Protein AF-A0A074W2V4-F1 (afdb_monomer)

Organism: Aureobasidium melanogenum (strain CBS 110374) (NCBI:txid1043003)

Nearest PDB structures (foldseek):
  7rro-assembly1_B6  TM=2.479E-01  e=8.932E+00  Bos taurus

Foldseek 3Di:
DDDDDDDDDDDDDPPPPPPPPVFPDADDPVLPVLVLLVVLLVVLVVVVVVDPDPDDDDDDPPPVDPQDQDPESVPRDSDDNDRHDPVSSVVHVVRSVVSVVVSVVSLVSGPPSVDDPVVVVVVVVVVVVVVVVVVVVVVVVVVVVVVVVVVVD

Secondary structure (DSSP, 8-state):
-----------PPP--------PPPPPPGGGS--HHHHHHHHHHHHHHHT-------S-------------SGGGS-TT--PPPPHHHHHHHHHHHHHHHHHHHHHHHTSTTTTS-HHHHHHHHHHHHHHHHHHHHHHHHHHHHHHHHHHH--

Solvent-accessible surface area (backbone atoms only — not comparable to full-atom values): 9941 Å² total; per-residue (Å²): 141,82,85,86,81,78,85,82,79,79,77,74,78,79,80,74,76,74,80,79,68,79,72,75,80,78,78,63,74,72,57,71,66,50,60,68,49,50,49,50,51,47,70,45,41,55,70,55,70,75,57,84,73,83,85,75,86,87,90,76,79,89,73,85,64,84,82,70,82,62,88,43,38,84,70,59,67,85,82,63,93,64,75,67,54,72,68,45,48,54,50,30,48,51,46,46,51,51,46,52,52,49,38,51,52,56,54,71,68,42,81,74,70,87,60,55,70,68,61,51,52,54,49,50,52,53,51,51,54,50,52,51,53,52,50,53,52,51,51,51,54,53,52,53,56,52,52,56,54,66,75,73,111

pLDDT: mean 71.88, std 19.12, range [35.09, 97.69]

Mean predicted aligned error: 16.95 Å

Structure (mmCIF, N/CA/C/O backbone):
data_AF-A0A074W2V4-F1
#
_entry.id   AF-A0A074W2V4-F1
#
loop_
_atom_site.group_PDB
_atom_site.id
_atom_site.type_symbol
_atom_site.label_atom_id
_atom_site.label_alt_id
_atom_site.label_comp_id
_atom_site.label_asym_id
_atom_site.label_entity_id
_atom_site.label_seq_id
_atom_site.pdbx_PDB_ins_code
_atom_site.Cartn_x
_atom_site.Cartn_y
_atom_site.Cartn_z
_atom_site.occupancy
_atom_site.B_iso_or_equiv
_atom_site.auth_seq_id
_atom_site.auth_comp_id
_atom_site.auth_asym_id
_atom_site.auth_atom_id
_atom_site.pdbx_PDB_model_num
ATOM 1 N N . MET A 1 1 ? -32.837 29.199 60.713 1.00 45.53 1 MET A N 1
ATOM 2 C CA . MET A 1 1 ? -31.551 28.728 60.156 1.00 45.53 1 MET A CA 1
ATOM 3 C C . MET A 1 1 ? -31.745 27.297 59.682 1.00 45.53 1 MET A C 1
ATOM 5 O O . MET A 1 1 ? -31.905 26.420 60.517 1.00 45.53 1 MET A O 1
ATOM 9 N N . SER A 1 2 ? -31.840 27.057 58.376 1.00 39.94 2 SER A N 1
ATOM 10 C CA . SER A 1 2 ? -31.773 25.704 57.805 1.00 39.94 2 SER A CA 1
ATOM 11 C C . SER A 1 2 ? -31.296 25.805 56.364 1.00 39.94 2 SER A C 1
ATOM 13 O O . SER A 1 2 ? -31.845 26.560 55.566 1.00 39.94 2 SER A O 1
ATOM 15 N N . SER A 1 3 ? -30.186 25.128 56.117 1.00 40.72 3 SER A N 1
ATOM 16 C CA . SER A 1 3 ? -29.305 25.241 54.964 1.00 40.72 3 SER A CA 1
ATOM 17 C C . SER A 1 3 ? -29.880 24.482 53.770 1.00 40.72 3 SER A C 1
ATOM 19 O O . SER A 1 3 ? -30.223 23.311 53.896 1.00 40.72 3 SER A O 1
ATOM 21 N N . ASN A 1 4 ? -29.947 25.132 52.610 1.00 35.09 4 ASN A N 1
ATOM 22 C CA . ASN A 1 4 ? -30.238 24.477 51.339 1.00 35.09 4 ASN A CA 1
ATOM 23 C C . ASN A 1 4 ? -28.930 23.873 50.798 1.00 35.09 4 ASN A C 1
ATOM 25 O O . ASN A 1 4 ? -28.004 24.620 50.481 1.00 35.09 4 ASN A O 1
ATOM 29 N N . ALA A 1 5 ? -28.826 22.544 50.746 1.00 40.56 5 ALA A N 1
ATOM 30 C CA . ALA A 1 5 ? -27.694 21.850 50.141 1.00 40.56 5 ALA A CA 1
ATOM 31 C C . ALA A 1 5 ? -28.029 21.524 48.678 1.00 40.56 5 ALA A C 1
ATOM 33 O O . ALA A 1 5 ? -28.826 20.640 48.380 1.00 40.56 5 ALA A O 1
ATOM 34 N N . THR A 1 6 ? -27.426 22.281 47.768 1.00 37.56 6 THR A N 1
ATOM 35 C CA . THR A 1 6 ? -27.408 22.046 46.320 1.00 37.56 6 THR A CA 1
ATOM 36 C C . THR A 1 6 ? -26.801 20.674 45.987 1.00 37.56 6 THR A C 1
ATOM 38 O O . THR A 1 6 ? -25.727 20.370 46.509 1.00 37.56 6 THR A O 1
ATOM 41 N N . PRO A 1 7 ? -27.399 19.867 45.089 1.00 45.56 7 PRO A N 1
ATOM 42 C CA . PRO A 1 7 ? -26.741 18.682 44.552 1.00 45.56 7 PRO A CA 1
ATOM 43 C C . PRO A 1 7 ? -25.605 19.097 43.607 1.00 45.56 7 PRO A C 1
ATOM 45 O O . PRO A 1 7 ? -25.799 19.856 42.657 1.00 45.56 7 PRO A O 1
ATOM 48 N N . THR A 1 8 ? -24.399 18.607 43.878 1.00 35.66 8 THR A N 1
ATOM 49 C CA . THR A 1 8 ? -23.229 18.738 43.010 1.00 35.66 8 THR A CA 1
ATOM 50 C C . THR A 1 8 ? -23.401 17.854 41.776 1.00 35.66 8 THR A C 1
ATOM 52 O O . THR A 1 8 ? -23.181 16.646 41.812 1.00 35.66 8 THR A O 1
ATOM 55 N N . THR A 1 9 ? -23.779 18.466 40.655 1.00 41.19 9 THR A N 1
ATOM 56 C CA . THR A 1 9 ? -23.679 17.866 39.322 1.00 41.19 9 THR A CA 1
ATOM 57 C C . THR A 1 9 ? -22.205 17.602 39.016 1.00 41.19 9 THR A C 1
ATOM 59 O O . THR A 1 9 ? -21.436 18.534 38.783 1.00 41.19 9 THR A O 1
ATOM 62 N N . THR A 1 10 ? -21.789 16.334 39.052 1.00 41.00 10 THR A N 1
ATOM 63 C CA . THR A 1 10 ? -20.451 15.931 38.611 1.00 41.00 10 THR A CA 1
ATOM 64 C C . THR A 1 10 ? -20.418 15.980 37.083 1.00 41.00 10 THR A C 1
ATOM 66 O O . THR A 1 10 ? -21.043 15.182 36.385 1.00 41.00 10 THR A O 1
ATOM 69 N N . THR A 1 11 ? -19.772 17.009 36.547 1.00 40.78 11 THR A N 1
ATOM 70 C CA . THR A 1 11 ? -19.538 17.167 35.113 1.00 40.78 11 THR A CA 1
ATOM 71 C C . THR A 1 11 ? -18.602 16.053 34.654 1.00 40.78 11 THR A C 1
ATOM 73 O O . THR A 1 11 ? -17.430 16.027 35.028 1.00 40.78 11 THR A O 1
ATOM 76 N N . ALA A 1 12 ? -19.123 15.118 33.855 1.00 43.38 12 ALA A N 1
ATOM 77 C CA . ALA A 1 12 ? -18.311 14.129 33.159 1.00 43.38 12 ALA A CA 1
ATOM 78 C C . ALA A 1 12 ? -17.237 14.844 32.311 1.00 43.38 12 ALA A C 1
ATOM 80 O O . ALA A 1 12 ? -17.552 15.849 31.664 1.00 43.38 12 ALA A O 1
ATOM 81 N N . PRO A 1 13 ? -15.979 14.364 32.290 1.00 54.91 13 PRO A N 1
ATOM 82 C CA . PRO A 1 13 ? -14.978 14.907 31.384 1.00 54.91 13 PRO A CA 1
ATOM 83 C C . PRO A 1 13 ? -15.468 14.731 29.938 1.00 54.91 13 PRO A C 1
ATOM 85 O O . PRO A 1 13 ? -16.065 13.694 29.625 1.00 54.91 13 PRO A O 1
ATOM 88 N N . PRO A 1 14 ? -15.247 15.715 29.048 1.00 45.94 14 PRO A N 1
ATOM 89 C CA . PRO A 1 14 ? -15.631 15.581 27.653 1.00 45.94 14 PRO A CA 1
ATOM 90 C C . PRO A 1 14 ? -14.943 14.34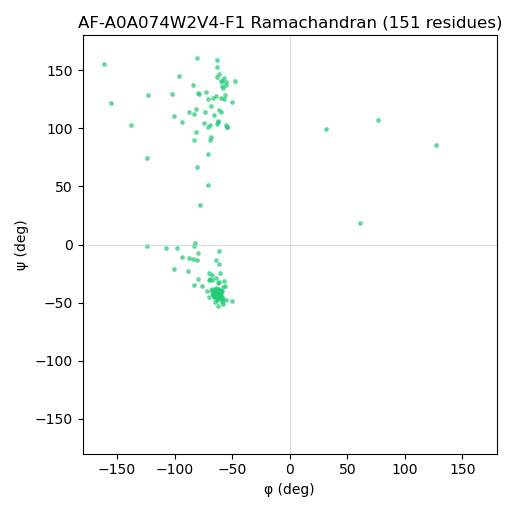5 27.074 1.00 45.94 14 PRO A C 1
ATOM 92 O O . PRO A 1 14 ? -13.722 14.197 27.163 1.00 45.94 14 PRO A O 1
ATOM 95 N N . LEU A 1 15 ? -15.746 13.444 26.506 1.00 42.66 15 LEU A N 1
ATOM 96 C CA . LEU A 1 15 ? -15.281 12.365 25.647 1.00 42.66 15 LEU A CA 1
ATOM 97 C C . LEU A 1 15 ? -14.458 13.019 24.541 1.00 42.66 15 LEU A C 1
ATOM 99 O O . LEU A 1 15 ? -15.017 13.625 23.631 1.00 42.66 15 LEU A O 1
ATOM 103 N N . ASN A 1 16 ? -13.134 12.959 24.660 1.00 42.00 16 ASN A N 1
ATOM 104 C CA . ASN A 1 16 ? -12.255 13.380 23.587 1.00 42.00 16 ASN A CA 1
ATOM 105 C C . ASN A 1 16 ? -12.604 12.478 22.395 1.00 42.00 16 ASN A C 1
ATOM 107 O O . ASN A 1 16 ? -12.435 11.260 22.526 1.00 42.00 16 ASN A O 1
ATOM 111 N N . PRO A 1 17 ? -13.155 13.006 21.287 1.00 44.91 17 PRO A N 1
ATOM 112 C CA . PRO A 1 17 ? -13.428 12.177 20.132 1.00 44.91 17 PRO A CA 1
ATOM 113 C C . PRO A 1 17 ? -12.077 11.637 19.677 1.00 44.91 17 PRO A C 1
ATOM 115 O O . PRO A 1 17 ? -11.181 12.402 19.320 1.00 44.91 17 PRO A O 1
ATOM 118 N N . THR A 1 18 ? -11.898 10.318 19.743 1.00 53.81 18 THR A N 1
ATOM 119 C CA . THR A 1 18 ? -10.848 9.663 18.973 1.00 53.81 18 THR A CA 1
ATOM 120 C C . THR A 1 18 ? -11.004 10.170 17.543 1.00 53.81 18 THR A C 1
ATOM 122 O O . THR A 1 18 ? -12.107 10.064 16.993 1.00 53.81 18 THR A O 1
ATOM 125 N N . PRO A 1 19 ? -9.975 10.787 16.938 1.00 46.00 19 PRO A N 1
ATOM 126 C CA . PRO A 1 19 ? -10.072 11.165 15.546 1.00 46.00 19 PRO A CA 1
ATOM 127 C C . PRO A 1 19 ? -10.230 9.858 14.775 1.00 46.00 19 PRO A C 1
ATOM 129 O O . PRO A 1 19 ? -9.288 9.090 14.624 1.00 46.00 19 PRO A O 1
ATOM 132 N N . THR A 1 20 ? -11.453 9.573 14.331 1.00 51.03 20 THR A N 1
ATOM 133 C CA . THR A 1 20 ? -11.692 8.588 13.283 1.00 51.03 20 THR A CA 1
ATOM 134 C C . THR A 1 20 ? -11.170 9.249 12.018 1.00 51.03 20 THR A C 1
ATOM 136 O O . THR A 1 20 ? -11.917 9.862 11.259 1.00 51.03 20 THR A O 1
ATOM 139 N N . THR A 1 21 ? -9.850 9.255 11.847 1.00 55.38 21 THR A N 1
ATOM 140 C CA . THR A 1 21 ? -9.236 9.565 10.567 1.00 55.38 21 THR A CA 1
ATOM 141 C C . THR A 1 21 ? -9.716 8.472 9.629 1.00 55.38 21 THR A C 1
ATOM 143 O O . THR A 1 21 ? -9.324 7.317 9.758 1.00 55.38 21 THR A O 1
ATOM 146 N N . ALA A 1 22 ? -10.649 8.810 8.738 1.00 61.19 22 ALA A N 1
ATOM 147 C CA . ALA A 1 22 ? -11.037 7.940 7.640 1.00 61.19 22 ALA A CA 1
ATOM 148 C C . ALA A 1 22 ? -9.754 7.585 6.882 1.00 61.19 22 ALA A C 1
ATOM 150 O O . ALA A 1 22 ? -9.183 8.426 6.186 1.00 61.19 22 ALA A O 1
ATOM 151 N N . GLN A 1 23 ? -9.235 6.384 7.132 1.00 62.56 23 GLN A N 1
ATOM 152 C CA . GLN A 1 23 ? -7.951 5.963 6.605 1.00 62.56 23 GLN A CA 1
ATOM 153 C C . GLN A 1 23 ? -8.088 5.928 5.078 1.00 62.56 23 GLN A C 1
ATOM 155 O O . GLN A 1 23 ? -9.071 5.363 4.580 1.00 62.56 23 GLN A O 1
ATOM 160 N N . PRO A 1 24 ? -7.191 6.595 4.328 1.00 69.12 24 PRO A N 1
ATOM 161 C CA . PRO A 1 24 ? -7.298 6.635 2.879 1.00 69.12 24 PRO A CA 1
ATOM 162 C C . PRO A 1 24 ? -7.350 5.199 2.340 1.00 69.12 24 PRO A C 1
ATOM 164 O O . PRO A 1 24 ? -6.656 4.325 2.870 1.00 69.12 24 PRO A O 1
ATOM 167 N N . PRO A 1 25 ? -8.197 4.928 1.332 1.00 79.19 25 PRO A N 1
ATOM 168 C CA . PRO A 1 25 ? -8.357 3.581 0.812 1.00 79.19 25 PRO A CA 1
ATOM 169 C C . PRO A 1 25 ? -7.013 3.058 0.311 1.00 79.19 25 PRO A C 1
ATOM 171 O O . PRO A 1 25 ? -6.264 3.773 -0.358 1.00 79.19 25 PRO A O 1
ATOM 174 N N . LEU A 1 26 ? -6.723 1.799 0.638 1.00 81.69 26 LEU A N 1
ATOM 175 C CA . LEU A 1 26 ? -5.501 1.141 0.199 1.00 81.69 26 LEU A CA 1
ATOM 176 C C . LEU A 1 26 ? -5.425 1.127 -1.337 1.00 81.69 26 LEU A C 1
ATOM 178 O O . LEU A 1 26 ? -6.444 0.899 -2.003 1.00 81.69 26 LEU A O 1
ATOM 182 N N . PRO A 1 27 ? -4.233 1.337 -1.918 1.00 84.94 27 PRO A N 1
ATOM 183 C CA . PRO A 1 27 ? -4.057 1.220 -3.355 1.00 84.94 27 PRO A CA 1
ATOM 184 C C . PRO A 1 27 ? -4.364 -0.213 -3.834 1.00 84.94 27 PRO A C 1
ATOM 186 O O . PRO A 1 27 ? -4.076 -1.181 -3.125 1.00 84.94 27 PRO A O 1
ATOM 189 N N . PRO A 1 28 ? -4.916 -0.391 -5.050 1.00 87.19 28 PRO A N 1
ATOM 190 C CA . PRO A 1 28 ? -5.156 -1.715 -5.622 1.00 87.19 28 PRO A CA 1
ATOM 191 C C . PRO A 1 28 ? -3.870 -2.552 -5.722 1.00 87.19 28 PRO A C 1
ATOM 193 O O . PRO A 1 28 ? -2.828 -2.032 -6.111 1.00 87.19 28 PRO A O 1
ATOM 196 N N . ALA A 1 29 ? -3.946 -3.868 -5.487 1.00 84.19 29 ALA A N 1
ATOM 197 C CA . ALA A 1 29 ? -2.771 -4.757 -5.510 1.00 84.19 29 ALA A CA 1
ATOM 198 C C . ALA A 1 29 ? -1.982 -4.705 -6.838 1.00 84.19 29 ALA A C 1
ATOM 200 O O . ALA A 1 29 ? -0.753 -4.720 -6.850 1.00 84.19 29 ALA A O 1
ATOM 201 N N . GLN A 1 30 ? -2.688 -4.540 -7.961 1.00 84.25 30 GLN A N 1
ATOM 202 C CA . GLN A 1 30 ? -2.106 -4.385 -9.301 1.00 84.25 30 GLN A CA 1
ATOM 203 C C . GLN A 1 30 ? -1.197 -3.152 -9.466 1.00 84.25 30 GLN A C 1
ATOM 205 O O . GLN A 1 30 ? -0.434 -3.078 -10.432 1.00 84.25 30 GLN A O 1
ATOM 210 N N . THR A 1 31 ? -1.263 -2.169 -8.561 1.00 82.81 31 THR A N 1
ATOM 211 C CA . THR A 1 31 ? -0.353 -1.013 -8.557 1.00 82.81 31 THR A CA 1
ATOM 212 C C . THR A 1 31 ? 1.099 -1.458 -8.364 1.00 82.81 31 THR A C 1
ATOM 214 O O . THR A 1 31 ? 1.997 -0.877 -8.973 1.00 82.81 31 THR A O 1
ATOM 217 N N . PHE A 1 32 ? 1.319 -2.537 -7.608 1.00 82.25 32 PHE A N 1
ATOM 218 C CA . PHE A 1 32 ? 2.645 -3.069 -7.281 1.00 82.25 32 PHE A CA 1
ATOM 219 C C . PHE A 1 32 ? 3.081 -4.238 -8.178 1.00 82.25 32 PHE A C 1
ATOM 221 O O . PHE A 1 32 ? 4.219 -4.694 -8.082 1.00 82.25 32 PHE A O 1
ATOM 228 N N . ASP A 1 33 ? 2.221 -4.685 -9.098 1.00 87.31 33 ASP A N 1
ATOM 229 C CA . ASP A 1 33 ? 2.516 -5.766 -10.045 1.00 87.31 33 ASP A CA 1
ATOM 230 C C . ASP A 1 33 ? 3.352 -5.264 -11.241 1.00 87.31 33 ASP A C 1
ATOM 232 O O . ASP A 1 33 ? 2.892 -5.113 -12.376 1.00 87.31 33 ASP A O 1
ATOM 236 N N . ILE A 1 34 ? 4.592 -4.875 -10.939 1.00 87.56 34 ILE A N 1
ATOM 237 C CA . ILE A 1 34 ? 5.547 -4.240 -11.864 1.00 87.56 34 ILE A CA 1
ATOM 238 C C . ILE A 1 34 ? 6.569 -5.265 -12.378 1.00 87.56 34 ILE A C 1
ATOM 240 O O . ILE A 1 34 ? 7.172 -5.074 -13.434 1.00 87.56 34 ILE A O 1
ATOM 244 N N . LEU A 1 35 ? 6.754 -6.372 -11.654 1.00 87.75 35 LEU A N 1
ATOM 245 C CA . LEU A 1 35 ? 7.783 -7.368 -11.948 1.00 87.75 35 LEU A CA 1
ATOM 246 C C . LEU A 1 35 ? 7.556 -8.102 -13.279 1.00 87.75 35 LEU A C 1
ATOM 248 O O . LEU A 1 35 ? 8.517 -8.178 -14.047 1.00 87.75 35 LEU A O 1
ATOM 252 N N . PRO A 1 36 ? 6.341 -8.576 -13.628 1.00 87.50 36 PRO A N 1
ATOM 253 C CA . PRO A 1 36 ? 6.124 -9.236 -14.915 1.00 87.50 36 PRO A CA 1
ATOM 254 C C . PRO A 1 36 ? 6.470 -8.361 -16.138 1.00 87.50 36 PRO A C 1
ATOM 256 O O . PRO A 1 36 ? 7.231 -8.826 -16.992 1.00 87.50 36 PRO A O 1
ATOM 259 N N . PRO A 1 37 ? 6.006 -7.094 -16.249 1.00 83.75 37 PRO A N 1
ATOM 260 C CA . PRO A 1 37 ? 6.363 -6.250 -17.390 1.00 83.75 37 PRO A CA 1
ATOM 261 C C . PRO A 1 37 ? 7.836 -5.813 -17.385 1.00 83.75 37 PRO A C 1
ATOM 263 O O . PRO A 1 37 ? 8.417 -5.656 -18.457 1.00 83.75 37 PRO A O 1
ATOM 266 N N . LEU A 1 38 ? 8.462 -5.648 -16.211 1.00 86.94 38 LEU A N 1
ATOM 267 C CA . LEU A 1 38 ? 9.902 -5.389 -16.102 1.00 86.94 38 LEU A CA 1
ATOM 268 C C . LEU A 1 38 ? 10.696 -6.576 -16.664 1.00 86.94 38 LEU A C 1
ATOM 270 O O . LEU A 1 38 ? 11.536 -6.406 -17.546 1.00 86.94 38 LEU A O 1
ATOM 274 N N . HIS A 1 39 ? 10.400 -7.782 -16.183 1.00 86.06 39 HIS A N 1
ATOM 275 C CA . HIS A 1 39 ? 11.069 -9.003 -16.611 1.00 86.06 39 HIS A CA 1
ATOM 276 C C . HIS A 1 39 ? 10.918 -9.213 -18.121 1.00 86.06 39 HIS A C 1
ATOM 278 O O . HIS A 1 39 ? 11.912 -9.400 -18.815 1.00 86.06 39 HIS A O 1
ATOM 284 N N . ALA A 1 40 ? 9.700 -9.068 -18.654 1.00 83.69 40 ALA A N 1
ATOM 285 C CA . ALA A 1 40 ? 9.445 -9.170 -20.090 1.00 83.69 40 ALA A CA 1
ATOM 286 C C . ALA A 1 40 ? 10.264 -8.163 -20.921 1.00 83.69 40 ALA A C 1
ATOM 288 O O . ALA A 1 40 ? 10.708 -8.489 -22.024 1.00 83.69 40 ALA A O 1
ATOM 289 N N . LEU A 1 41 ? 10.475 -6.948 -20.403 1.00 83.19 41 LEU A N 1
ATOM 290 C CA . LEU A 1 41 ? 11.303 -5.937 -21.056 1.00 83.19 41 LEU A CA 1
ATOM 291 C C . LEU A 1 41 ? 12.794 -6.315 -21.019 1.00 83.19 41 LEU A C 1
ATOM 293 O O . LEU A 1 41 ? 13.464 -6.228 -22.047 1.00 83.19 41 LEU A O 1
ATOM 297 N N . LEU A 1 42 ? 13.306 -6.772 -19.870 1.00 83.81 42 LEU A N 1
ATOM 298 C CA . LEU A 1 42 ? 14.711 -7.168 -19.712 1.00 83.81 42 LEU A CA 1
ATOM 299 C C . LEU A 1 42 ? 15.072 -8.410 -20.528 1.00 83.81 42 LEU A C 1
ATOM 301 O O . LEU A 1 42 ? 16.095 -8.400 -21.209 1.00 83.81 42 LEU A O 1
ATOM 305 N N . SER A 1 43 ? 14.223 -9.443 -20.533 1.00 82.06 43 SER A N 1
ATOM 306 C CA . SER A 1 43 ? 14.470 -10.676 -21.296 1.00 82.06 43 SER A CA 1
ATOM 307 C C . SER A 1 43 ? 14.597 -10.431 -22.803 1.00 82.06 43 SER A C 1
ATOM 309 O O . SER A 1 43 ? 15.232 -11.210 -23.505 1.00 82.06 43 SER A O 1
ATOM 311 N N . ARG A 1 44 ? 14.007 -9.348 -23.323 1.00 76.56 44 ARG A N 1
ATOM 312 C CA . ARG A 1 44 ? 14.136 -8.944 -24.733 1.00 76.56 44 ARG A CA 1
ATOM 313 C C . ARG A 1 44 ? 15.340 -8.048 -24.998 1.00 76.56 44 ARG A C 1
ATOM 315 O O . ARG A 1 44 ? 15.793 -7.978 -26.138 1.00 76.56 44 ARG A O 1
ATOM 322 N N . LEU A 1 45 ? 15.837 -7.367 -23.968 1.00 73.81 45 LEU A N 1
ATOM 323 C CA . LEU A 1 45 ? 17.000 -6.495 -24.056 1.00 73.81 45 LEU A CA 1
ATOM 324 C C . LEU A 1 45 ? 18.312 -7.287 -23.940 1.00 73.81 45 LEU A C 1
ATOM 326 O O . LEU A 1 45 ? 19.263 -6.959 -24.645 1.00 73.81 45 LEU A O 1
ATOM 330 N N . GLU A 1 46 ? 18.361 -8.351 -23.132 1.00 68.62 46 GLU A N 1
ATOM 331 C CA . GLU A 1 46 ? 19.554 -9.208 -22.991 1.00 68.62 46 GLU A CA 1
ATOM 332 C C . GLU A 1 46 ? 20.150 -9.685 -24.333 1.00 68.62 46 GLU A C 1
ATOM 334 O O . GLU A 1 46 ? 21.348 -9.485 -24.547 1.00 68.62 46 GLU A O 1
ATOM 339 N N . PRO A 1 47 ? 19.361 -10.217 -25.291 1.00 65.44 47 PRO A N 1
ATOM 340 C CA . PRO A 1 47 ? 19.884 -10.624 -26.596 1.00 65.44 47 PRO A CA 1
ATOM 341 C C . PRO A 1 47 ? 20.468 -9.458 -27.403 1.00 65.44 47 PRO A C 1
ATOM 343 O O . PRO A 1 47 ? 21.421 -9.644 -28.153 1.00 65.44 47 PRO A O 1
ATOM 346 N N . SER A 1 48 ? 19.906 -8.252 -27.254 1.00 58.69 48 SER A N 1
ATOM 347 C CA . SER A 1 48 ? 20.366 -7.050 -27.963 1.00 58.69 48 SER A CA 1
ATOM 348 C C . SER A 1 48 ? 21.609 -6.414 -27.337 1.00 58.69 48 SER A C 1
ATOM 350 O O . SER A 1 48 ? 22.425 -5.850 -28.059 1.00 58.69 48 SER A O 1
ATOM 352 N N . LEU A 1 49 ? 21.798 -6.537 -26.017 1.00 61.12 49 LEU A N 1
ATOM 353 C CA . LEU A 1 49 ? 23.003 -6.050 -25.338 1.00 61.12 49 LEU A CA 1
ATOM 354 C C . LEU A 1 49 ? 24.240 -6.880 -25.702 1.00 61.12 49 LEU A C 1
ATOM 356 O O . LEU A 1 49 ? 25.348 -6.350 -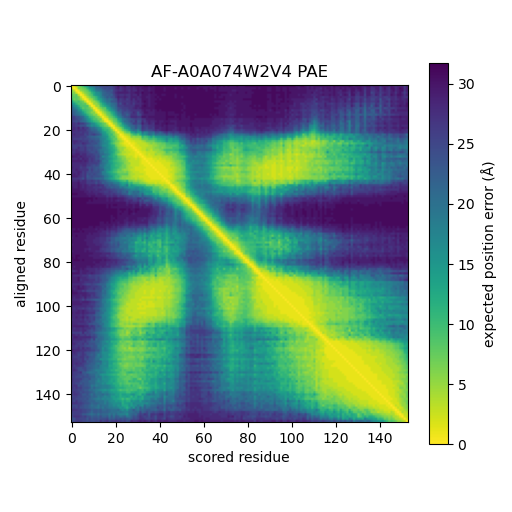25.718 1.00 61.12 49 LEU A O 1
ATOM 360 N N . ASN A 1 50 ? 24.048 -8.165 -26.007 1.00 56.16 50 ASN A N 1
ATOM 361 C CA . ASN A 1 50 ? 25.135 -9.086 -26.330 1.00 56.16 50 ASN A CA 1
ATOM 362 C C . ASN A 1 50 ? 25.598 -9.008 -27.801 1.00 56.16 50 ASN A C 1
ATOM 364 O O . ASN A 1 50 ? 26.536 -9.703 -28.186 1.00 56.16 50 ASN A O 1
ATOM 368 N N . VAL A 1 51 ? 24.965 -8.161 -28.623 1.00 53.75 51 VAL 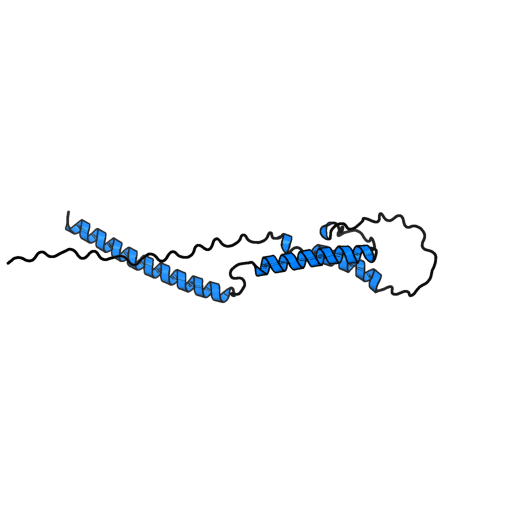A N 1
ATOM 369 C CA . VAL A 1 51 ? 25.318 -7.923 -30.031 1.00 53.75 51 VAL A CA 1
ATOM 370 C C . VAL A 1 51 ? 25.571 -6.428 -30.237 1.00 53.75 51 VAL A C 1
ATOM 372 O O . VAL A 1 51 ? 24.770 -5.705 -30.822 1.00 53.75 51 VAL A O 1
ATOM 375 N N . TYR A 1 52 ? 26.715 -5.939 -29.757 1.00 45.91 52 TYR A N 1
ATOM 376 C CA . TYR A 1 52 ? 27.284 -4.694 -30.272 1.00 45.91 52 TYR A CA 1
ATOM 377 C C . TYR A 1 52 ? 28.072 -5.024 -31.545 1.00 45.91 52 TYR A C 1
ATOM 379 O O . TYR A 1 52 ? 29.255 -5.353 -31.488 1.00 45.91 52 TYR A O 1
ATOM 387 N N . THR A 1 53 ? 27.418 -4.976 -32.704 1.00 47.38 53 THR A N 1
ATOM 388 C CA . THR A 1 53 ? 28.116 -4.919 -33.996 1.00 47.38 53 THR A CA 1
ATOM 389 C C . THR A 1 53 ? 28.098 -3.469 -34.472 1.00 47.38 53 THR A C 1
ATOM 391 O O . THR A 1 53 ? 27.015 -2.965 -34.786 1.00 47.38 53 THR A O 1
ATOM 394 N N . PRO A 1 54 ? 29.243 -2.765 -34.507 1.00 44.94 54 PRO A N 1
ATOM 395 C CA . PRO A 1 54 ? 29.298 -1.464 -35.146 1.00 44.94 54 PRO A CA 1
ATOM 396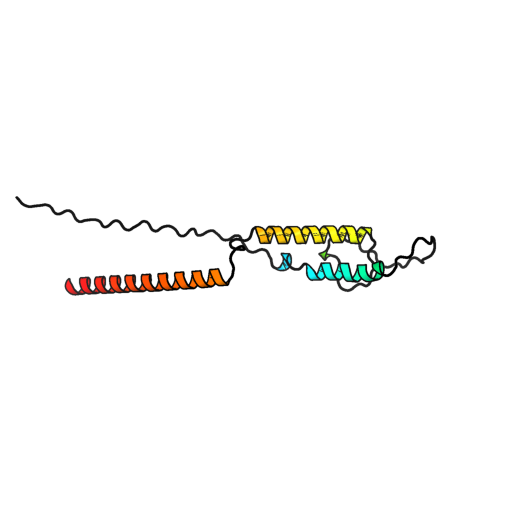 C C . PRO A 1 54 ? 29.070 -1.667 -36.646 1.00 44.94 54 PRO A C 1
ATOM 398 O O . PRO A 1 54 ? 29.724 -2.501 -37.262 1.00 44.94 54 PRO A O 1
ATOM 401 N N . ASP A 1 55 ? 28.095 -0.932 -37.173 1.00 52.44 55 ASP A N 1
ATOM 402 C CA . ASP A 1 55 ? 27.905 -0.568 -38.577 1.00 52.44 55 ASP A CA 1
ATOM 403 C C . ASP A 1 55 ? 28.403 -1.582 -39.627 1.00 52.44 55 ASP A C 1
ATOM 405 O O . ASP A 1 55 ? 29.572 -1.627 -40.010 1.00 52.44 55 ASP A O 1
ATOM 409 N N . THR A 1 56 ? 27.485 -2.377 -40.169 1.00 39.03 56 THR A N 1
ATOM 410 C CA . THR A 1 56 ? 27.637 -2.870 -41.538 1.00 39.03 56 THR A CA 1
ATOM 411 C C . THR A 1 56 ? 26.280 -2.781 -42.207 1.00 39.03 56 THR A C 1
ATOM 413 O O . THR A 1 56 ? 25.363 -3.557 -41.943 1.00 39.03 56 THR A O 1
ATOM 416 N N . SER A 1 57 ? 26.152 -1.760 -43.047 1.00 53.44 57 SER A N 1
ATOM 417 C CA . SER A 1 57 ? 25.062 -1.612 -43.997 1.00 53.44 57 SER A CA 1
ATOM 418 C C . SER A 1 57 ? 24.812 -2.909 -44.777 1.00 53.44 57 SER A C 1
ATOM 420 O O . SER A 1 57 ? 25.746 -3.555 -45.243 1.00 53.44 57 SER A O 1
ATOM 422 N N . ALA A 1 58 ? 23.525 -3.181 -44.998 1.00 49.59 58 ALA A N 1
ATOM 423 C CA . ALA A 1 58 ? 22.957 -4.110 -45.972 1.00 49.59 58 ALA A CA 1
ATOM 424 C C . ALA A 1 58 ? 23.014 -5.622 -45.661 1.00 49.59 58 ALA A C 1
ATOM 426 O O . ALA A 1 58 ? 24.015 -6.296 -45.872 1.00 49.59 58 ALA A O 1
ATOM 427 N N . ALA A 1 59 ? 21.820 -6.131 -45.323 1.00 44.31 59 ALA A N 1
ATOM 428 C CA . ALA A 1 59 ? 21.195 -7.378 -45.792 1.00 44.31 59 ALA A CA 1
ATOM 429 C C . ALA A 1 59 ? 20.742 -8.311 -44.657 1.00 44.31 59 ALA A C 1
ATOM 431 O O . ALA A 1 59 ? 21.412 -9.274 -44.301 1.00 44.31 59 ALA A O 1
ATOM 432 N N . ILE A 1 60 ? 19.528 -8.070 -44.158 1.00 46.16 60 ILE A N 1
ATOM 433 C CA . ILE A 1 60 ? 18.703 -9.105 -43.526 1.00 46.16 60 ILE A CA 1
ATOM 434 C C . ILE A 1 60 ? 17.384 -9.121 -44.321 1.00 46.16 60 ILE A C 1
ATOM 436 O O . ILE A 1 60 ? 16.831 -8.044 -44.562 1.00 46.16 60 ILE A O 1
ATOM 440 N N . PRO A 1 61 ? 16.902 -10.281 -44.814 1.00 44.91 61 PRO A N 1
ATOM 441 C CA . PRO A 1 61 ? 15.646 -10.356 -45.564 1.00 44.91 61 PRO A CA 1
ATOM 442 C C . PRO A 1 61 ? 14.467 -9.941 -44.666 1.00 44.91 61 PRO A C 1
ATOM 444 O O . PRO A 1 61 ? 14.597 -10.003 -43.441 1.00 44.91 61 PRO A O 1
ATOM 447 N N . PRO A 1 62 ? 13.315 -9.527 -45.230 1.00 42.88 62 PRO A N 1
ATOM 448 C CA . PRO A 1 62 ? 12.180 -9.072 -44.439 1.00 42.88 62 PRO A CA 1
ATOM 449 C C . PRO A 1 62 ? 11.599 -10.260 -43.670 1.00 42.88 62 PRO A C 1
ATOM 451 O O . PRO A 1 62 ? 10.764 -11.009 -44.175 1.00 42.88 62 PRO A O 1
ATOM 454 N N . ASN A 1 63 ? 12.059 -10.457 -42.436 1.00 43.38 63 ASN A N 1
ATOM 455 C CA . ASN A 1 63 ? 11.369 -11.312 -41.496 1.00 43.38 63 ASN A CA 1
ATOM 456 C C . ASN A 1 63 ? 10.071 -10.589 -41.140 1.00 43.38 63 ASN A C 1
ATOM 458 O O . ASN A 1 63 ? 10.077 -9.613 -40.394 1.00 43.38 63 ASN A O 1
ATOM 462 N N . ASN A 1 64 ? 8.968 -11.044 -41.727 1.00 42.75 64 ASN A N 1
ATOM 463 C CA . ASN A 1 64 ? 7.610 -10.568 -41.492 1.00 42.75 64 ASN A CA 1
ATOM 464 C C . ASN A 1 64 ? 7.121 -11.007 -40.093 1.00 42.75 64 ASN A C 1
ATOM 466 O O . ASN A 1 64 ? 6.067 -11.631 -39.953 1.00 42.75 64 ASN A O 1
ATOM 470 N N . ALA A 1 65 ? 7.915 -10.733 -39.055 1.00 51.47 65 ALA A N 1
ATOM 471 C CA . ALA A 1 65 ? 7.488 -10.851 -37.674 1.00 51.47 65 ALA A CA 1
ATOM 472 C C . ALA A 1 65 ? 6.525 -9.686 -37.391 1.00 51.47 65 ALA A C 1
ATOM 474 O O . ALA A 1 65 ? 6.831 -8.545 -37.743 1.00 51.47 65 ALA A O 1
ATOM 475 N N . PRO A 1 66 ? 5.345 -9.933 -36.805 1.00 46.09 66 PRO A N 1
ATOM 476 C CA . PRO A 1 66 ? 4.322 -8.908 -36.640 1.00 46.09 66 PRO A CA 1
ATOM 477 C C . PRO A 1 66 ? 4.771 -7.864 -35.614 1.00 46.09 66 PRO A C 1
ATOM 479 O O . PRO A 1 66 ? 4.518 -8.030 -34.428 1.00 46.09 66 PRO A O 1
ATOM 482 N N . HIS A 1 67 ? 5.458 -6.799 -36.035 1.00 53.12 67 HIS A N 1
ATOM 483 C CA . HIS A 1 67 ? 5.846 -5.683 -35.170 1.00 53.12 67 HIS A CA 1
ATOM 484 C C . HIS A 1 67 ? 4.598 -5.110 -34.485 1.00 53.12 67 HIS A C 1
ATOM 486 O O . HIS A 1 67 ? 3.792 -4.420 -35.106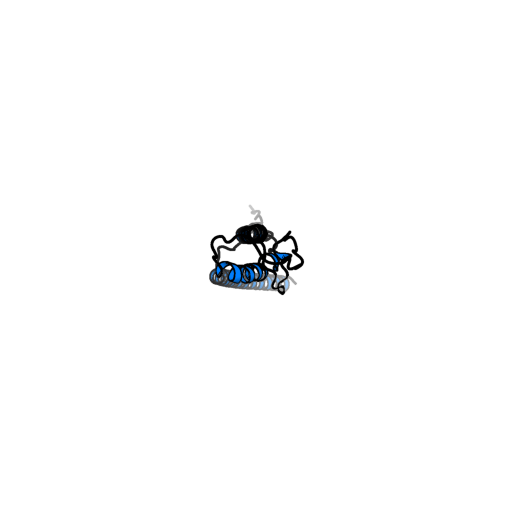 1.00 53.12 67 HIS A O 1
ATOM 492 N N . THR A 1 68 ? 4.398 -5.442 -33.211 1.00 56.28 68 THR A N 1
ATOM 493 C CA . THR A 1 68 ? 3.293 -4.906 -32.420 1.00 56.28 68 THR A CA 1
ATOM 494 C C . THR A 1 68 ? 3.751 -3.594 -31.793 1.00 56.28 68 THR A C 1
ATOM 496 O O . THR A 1 68 ? 4.638 -3.641 -30.935 1.00 56.28 68 THR A O 1
ATOM 499 N N . PRO A 1 69 ? 3.176 -2.440 -32.172 1.00 57.00 69 PRO A N 1
ATOM 500 C CA . PRO A 1 69 ? 3.502 -1.178 -31.527 1.00 57.00 69 PRO A CA 1
ATOM 501 C C . PRO A 1 69 ? 3.176 -1.266 -30.033 1.00 57.00 69 PRO A C 1
ATOM 503 O O . PRO A 1 69 ? 2.061 -1.620 -29.640 1.00 57.00 69 PRO A O 1
ATOM 506 N N . VAL A 1 70 ? 4.157 -0.953 -29.188 1.00 60.84 70 VAL A N 1
ATOM 507 C CA . VAL A 1 70 ? 3.981 -0.956 -27.732 1.00 60.84 70 VAL A CA 1
ATOM 508 C C . VAL A 1 70 ? 3.312 0.342 -27.292 1.00 60.84 70 VAL A C 1
ATOM 510 O O . VAL A 1 70 ? 3.940 1.377 -27.099 1.00 60.84 70 VAL A O 1
ATOM 513 N N . THR A 1 71 ? 1.994 0.297 -27.122 1.00 60.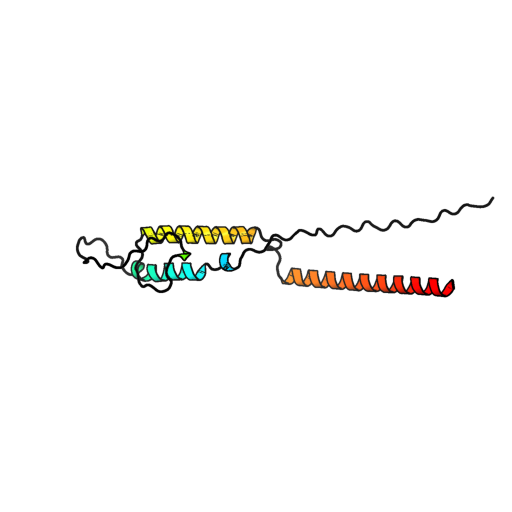84 71 THR A N 1
ATOM 514 C CA . THR A 1 71 ? 1.209 1.438 -26.622 1.00 60.84 71 THR A CA 1
ATOM 515 C C . THR A 1 71 ? 1.135 1.486 -25.093 1.00 60.84 71 THR A C 1
ATOM 517 O O . THR A 1 71 ? 0.705 2.490 -24.531 1.00 60.84 71 THR A O 1
ATOM 520 N N . SER A 1 72 ? 1.557 0.421 -24.398 1.00 62.03 72 SER A N 1
A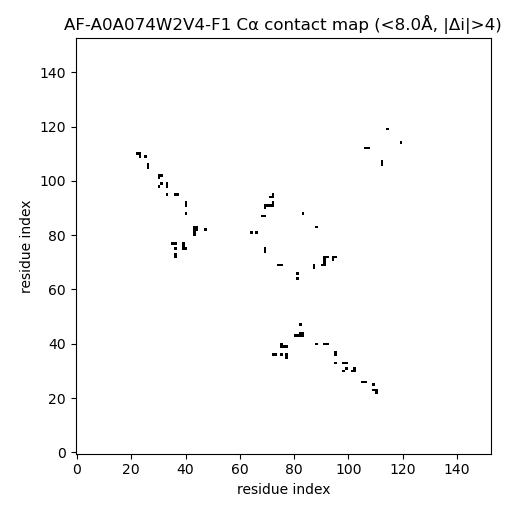TOM 521 C CA . SER A 1 72 ? 1.632 0.362 -22.932 1.00 62.03 72 SER A CA 1
ATOM 522 C C . SER A 1 72 ? 2.554 -0.763 -22.438 1.00 62.03 72 SER A C 1
ATOM 524 O O . SER A 1 72 ? 2.733 -1.773 -23.116 1.00 62.03 72 SER A O 1
ATOM 526 N N . ALA A 1 73 ? 3.104 -0.625 -21.223 1.00 60.03 73 ALA A N 1
ATOM 527 C CA . ALA A 1 73 ? 3.978 -1.640 -20.616 1.00 60.03 73 ALA A CA 1
ATOM 528 C C . ALA A 1 73 ? 3.267 -2.984 -20.334 1.00 60.03 73 ALA A C 1
ATOM 530 O O . ALA A 1 73 ? 3.904 -4.031 -20.369 1.00 60.03 73 ALA A O 1
ATOM 531 N N . SER A 1 74 ? 1.949 -2.972 -20.089 1.00 61.31 74 SER A N 1
ATOM 532 C CA . SER A 1 74 ? 1.142 -4.194 -19.903 1.00 61.31 74 SER A CA 1
ATOM 533 C C . SER A 1 74 ? 0.744 -4.872 -21.217 1.00 61.31 74 SER A C 1
ATOM 535 O O . SER A 1 74 ? 0.312 -6.018 -21.186 1.00 61.31 74 SER A O 1
ATOM 537 N N . ALA A 1 75 ? 0.898 -4.200 -22.363 1.00 60.31 75 ALA A N 1
ATOM 538 C CA . ALA A 1 75 ? 0.647 -4.794 -23.676 1.00 60.31 75 ALA A CA 1
ATOM 539 C C . ALA A 1 75 ? 1.839 -5.613 -24.198 1.00 60.31 75 ALA A C 1
ATOM 541 O O . ALA A 1 75 ? 1.766 -6.139 -25.306 1.00 60.31 75 ALA A O 1
ATOM 542 N N . LEU A 1 76 ? 2.935 -5.734 -23.435 1.00 63.09 76 LEU A N 1
ATOM 543 C CA . LEU A 1 76 ? 4.046 -6.608 -23.807 1.00 63.09 76 LEU A CA 1
ATOM 544 C C . LEU A 1 76 ? 3.635 -8.076 -23.586 1.00 63.09 76 LEU A C 1
ATOM 546 O O . LEU A 1 76 ? 3.455 -8.487 -22.439 1.00 63.09 76 LEU A O 1
ATOM 550 N N . PRO A 1 77 ? 3.521 -8.902 -24.646 1.00 56.25 77 PRO A N 1
ATOM 551 C CA . PRO A 1 77 ? 3.179 -10.308 -24.477 1.00 56.25 77 PRO A CA 1
ATOM 552 C C . PRO A 1 77 ? 4.332 -11.045 -23.791 1.00 56.25 77 PRO A C 1
ATOM 554 O O . PRO A 1 77 ? 5.425 -11.137 -24.339 1.00 56.25 77 PRO A O 1
ATOM 557 N N . SER A 1 78 ? 4.089 -11.623 -22.616 1.00 55.88 78 SER A N 1
ATOM 558 C CA . SER A 1 78 ? 5.113 -12.313 -21.809 1.00 55.88 78 SER A CA 1
ATOM 559 C C . SER A 1 78 ? 5.765 -13.539 -22.485 1.00 55.88 78 SER A C 1
ATOM 561 O O . SER A 1 78 ? 6.680 -14.120 -21.913 1.00 55.88 78 SER A O 1
ATOM 563 N N . SER A 1 79 ? 5.304 -13.954 -23.672 1.00 53.62 79 SER A N 1
ATOM 564 C CA . SER A 1 79 ? 5.636 -15.247 -24.293 1.00 53.62 79 SER A CA 1
ATOM 565 C C . SER A 1 79 ? 6.239 -15.170 -25.707 1.00 53.62 79 SER A C 1
ATOM 567 O O . SER A 1 79 ? 6.525 -16.217 -26.283 1.00 53.62 79 SER A O 1
ATOM 569 N N . ALA A 1 80 ? 6.418 -13.987 -26.307 1.00 54.44 80 ALA A N 1
ATOM 570 C CA . ALA A 1 80 ? 6.904 -13.890 -27.692 1.00 54.44 80 ALA A CA 1
ATOM 571 C C . ALA A 1 80 ? 8.400 -13.510 -27.765 1.00 54.44 80 ALA A C 1
ATOM 573 O O . ALA A 1 80 ? 8.774 -12.484 -27.184 1.00 54.44 80 ALA A O 1
ATOM 574 N N . PRO A 1 81 ? 9.237 -14.245 -28.532 1.00 54.59 81 PRO A N 1
ATOM 575 C CA . PRO A 1 81 ? 10.649 -13.930 -28.777 1.00 54.59 81 PRO A CA 1
ATOM 576 C C . PRO A 1 81 ? 10.820 -12.807 -29.818 1.00 54.59 81 PRO A C 1
ATOM 578 O O . PRO A 1 81 ? 11.749 -12.821 -30.622 1.00 54.59 81 PRO A O 1
ATOM 581 N N . GLN A 1 82 ? 9.903 -11.840 -29.857 1.00 60.94 82 GLN A N 1
ATOM 582 C CA . GLN A 1 82 ? 10.042 -10.697 -30.749 1.00 60.94 82 GLN A CA 1
ATOM 583 C C . GLN A 1 82 ? 10.969 -9.666 -30.123 1.00 60.94 82 GLN A C 1
ATOM 585 O O . GLN A 1 82 ? 10.665 -9.095 -29.072 1.00 60.94 82 GLN A O 1
ATOM 590 N N . GLN A 1 83 ? 12.101 -9.433 -30.790 1.00 62.47 83 GLN A N 1
ATOM 591 C CA . GLN A 1 83 ? 12.954 -8.287 -30.510 1.00 62.47 83 GLN A CA 1
ATOM 592 C C . GLN A 1 83 ? 12.127 -7.007 -30.640 1.00 62.47 83 GLN A C 1
ATOM 594 O O . GLN A 1 83 ? 11.425 -6.800 -31.631 1.00 62.47 83 GLN A O 1
ATOM 599 N N . LEU A 1 84 ? 12.198 -6.170 -29.610 1.00 64.69 84 LEU A N 1
ATOM 600 C CA . LEU A 1 84 ? 11.651 -4.822 -29.646 1.00 64.69 84 LEU A CA 1
ATOM 601 C C . LEU A 1 84 ? 12.686 -3.900 -30.289 1.00 64.69 84 LEU A C 1
ATOM 603 O O . LEU A 1 84 ? 13.871 -3.987 -29.963 1.00 64.69 84 LEU A O 1
ATOM 607 N N . ASP A 1 85 ? 12.233 -3.006 -31.167 1.00 69.56 85 ASP A N 1
ATOM 608 C CA . ASP A 1 85 ? 13.079 -1.921 -31.658 1.00 69.56 85 ASP A CA 1
ATOM 609 C C . ASP A 1 85 ? 13.469 -0.987 -30.495 1.00 69.56 85 ASP A C 1
ATOM 611 O O . ASP A 1 85 ? 12.749 -0.848 -29.501 1.00 69.56 85 ASP A O 1
ATOM 615 N N . TYR A 1 86 ? 14.618 -0.319 -30.597 1.00 70.38 86 TYR A N 1
ATOM 616 C CA . TYR A 1 86 ? 15.141 0.570 -29.558 1.00 70.38 86 TYR A CA 1
ATOM 617 C C . TYR A 1 86 ? 14.164 1.705 -29.197 1.00 70.38 86 TYR A C 1
ATOM 619 O O . TYR A 1 86 ? 14.110 2.167 -28.056 1.00 70.38 86 TYR A O 1
ATOM 627 N N . LYS A 1 87 ? 13.360 2.170 -30.158 1.00 75.44 87 LYS A N 1
ATOM 628 C CA . LYS A 1 87 ? 12.348 3.207 -29.910 1.00 75.44 87 LYS A CA 1
ATOM 629 C C . LYS A 1 87 ? 11.176 2.672 -29.095 1.00 75.44 87 LYS A C 1
ATOM 631 O O . LYS A 1 87 ? 10.743 3.330 -28.149 1.00 75.44 87 LYS A O 1
ATOM 636 N N . ASP A 1 88 ? 10.748 1.454 -29.390 1.00 76.25 88 ASP A N 1
ATOM 637 C CA . ASP A 1 88 ? 9.688 0.766 -28.663 1.00 76.25 88 ASP A CA 1
ATOM 638 C C . ASP A 1 88 ? 10.117 0.426 -27.228 1.00 76.25 88 ASP A C 1
ATOM 640 O O . ASP A 1 88 ? 9.351 0.629 -26.282 1.00 76.25 88 ASP A O 1
ATOM 644 N N . THR A 1 89 ? 11.367 -0.003 -27.016 1.00 78.00 89 THR A N 1
ATOM 645 C CA . THR A 1 89 ? 11.886 -0.246 -25.657 1.00 78.00 89 THR A CA 1
ATOM 646 C C . THR A 1 89 ? 11.949 1.035 -24.829 1.00 78.00 89 THR A C 1
ATOM 648 O O . THR A 1 89 ? 11.551 1.027 -23.662 1.00 78.00 89 THR A O 1
ATOM 651 N N . ALA A 1 90 ? 12.379 2.151 -25.424 1.00 81.69 90 ALA A N 1
ATOM 652 C CA . ALA A 1 90 ? 12.418 3.443 -24.748 1.00 81.69 90 ALA A CA 1
ATOM 653 C C . ALA A 1 90 ? 11.015 3.901 -24.314 1.00 81.69 90 ALA A C 1
ATOM 655 O O . ALA A 1 90 ? 10.838 4.352 -23.179 1.00 81.69 90 ALA A O 1
ATOM 656 N N . VAL A 1 91 ? 10.012 3.735 -25.182 1.00 84.94 91 VAL A N 1
ATOM 657 C CA . VAL A 1 91 ? 8.607 4.053 -24.887 1.00 84.94 91 VAL A CA 1
ATOM 658 C C . VAL A 1 91 ? 8.058 3.149 -23.778 1.00 84.94 91 VAL A C 1
ATOM 660 O O . VAL A 1 91 ? 7.524 3.650 -22.784 1.00 84.94 91 VAL A O 1
ATOM 663 N N . ALA A 1 92 ? 8.249 1.830 -23.876 1.00 82.06 92 ALA A N 1
ATOM 664 C CA . ALA A 1 92 ? 7.820 0.876 -22.852 1.00 82.06 92 ALA A CA 1
ATOM 665 C C . ALA A 1 92 ? 8.468 1.157 -21.481 1.00 82.06 92 ALA A C 1
ATOM 667 O O . ALA A 1 92 ? 7.788 1.128 -20.451 1.00 82.06 92 ALA A O 1
ATOM 668 N N . ALA A 1 93 ? 9.755 1.515 -21.463 1.00 86.12 93 ALA A N 1
ATOM 669 C CA . ALA A 1 93 ? 10.468 1.903 -20.251 1.00 86.12 93 ALA A CA 1
ATOM 670 C C . ALA A 1 93 ? 9.895 3.183 -19.615 1.00 86.12 93 ALA A C 1
ATOM 672 O O . ALA A 1 93 ? 9.810 3.262 -18.388 1.00 86.12 93 ALA A O 1
ATOM 673 N N . GLN A 1 94 ? 9.455 4.172 -20.408 1.00 87.56 94 GLN A N 1
ATOM 674 C CA . GLN A 1 94 ? 8.798 5.369 -19.860 1.00 87.56 94 GLN A CA 1
ATOM 675 C C . GLN A 1 94 ? 7.465 5.034 -19.182 1.00 87.56 94 GLN A C 1
ATOM 677 O O . GLN A 1 94 ? 7.198 5.545 -18.092 1.00 87.56 94 GLN A O 1
ATOM 682 N N . PHE A 1 95 ? 6.655 4.151 -19.7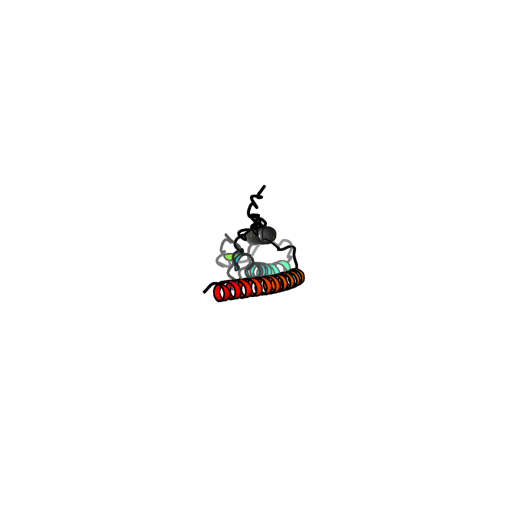74 1.00 86.56 95 PHE A N 1
ATOM 683 C CA . PHE A 1 95 ? 5.410 3.684 -19.153 1.00 86.56 95 PHE A CA 1
ATOM 684 C C . PHE A 1 95 ? 5.657 2.905 -17.859 1.00 86.56 95 PHE A C 1
ATOM 686 O O . PHE A 1 95 ? 4.938 3.077 -16.875 1.00 86.56 95 PHE A O 1
ATOM 693 N N . LEU A 1 96 ? 6.691 2.065 -17.826 1.00 87.44 96 LEU A N 1
ATOM 694 C CA . LEU A 1 96 ? 7.052 1.338 -16.614 1.00 87.44 96 LEU A CA 1
ATOM 695 C C . LEU A 1 96 ? 7.524 2.298 -15.512 1.00 87.44 96 LEU A C 1
ATOM 697 O O . LEU A 1 96 ? 7.088 2.210 -14.365 1.00 87.44 96 LEU A O 1
ATOM 701 N N . LYS A 1 97 ? 8.353 3.279 -15.879 1.00 90.00 97 LYS A N 1
ATOM 702 C CA . LYS A 1 97 ? 8.839 4.328 -14.978 1.00 90.00 97 LYS A CA 1
ATOM 703 C C . LYS A 1 97 ? 7.702 5.174 -14.403 1.00 90.00 97 LYS A C 1
ATOM 705 O O . LYS A 1 97 ? 7.739 5.504 -13.217 1.00 90.00 97 LYS A O 1
ATOM 710 N N . SER A 1 98 ? 6.699 5.535 -15.205 1.00 88.62 98 SER A N 1
ATOM 711 C CA . SER A 1 98 ? 5.541 6.292 -14.717 1.00 88.62 98 SER A CA 1
ATOM 712 C C . SER A 1 98 ? 4.684 5.462 -13.759 1.00 88.62 98 SER A C 1
ATOM 714 O O . SER A 1 98 ? 4.272 5.982 -12.723 1.00 88.62 98 SER A O 1
ATOM 716 N N . ARG A 1 99 ? 4.502 4.162 -14.030 1.00 87.94 99 ARG A N 1
ATOM 717 C CA . ARG A 1 99 ? 3.806 3.233 -13.124 1.00 87.94 99 ARG A CA 1
ATOM 718 C C . ARG A 1 99 ? 4.528 3.079 -11.785 1.00 87.94 99 ARG A C 1
ATOM 720 O O . ARG A 1 99 ? 3.882 3.193 -10.751 1.00 87.94 99 ARG A O 1
ATOM 727 N N . ILE A 1 100 ? 5.854 2.914 -11.796 1.00 90.00 100 ILE A N 1
ATOM 728 C CA . ILE A 1 100 ? 6.676 2.869 -10.574 1.00 90.00 100 ILE A CA 1
ATOM 729 C C . ILE A 1 100 ? 6.519 4.162 -9.770 1.00 90.00 100 ILE A C 1
ATOM 731 O O . ILE A 1 100 ? 6.267 4.118 -8.571 1.00 90.00 100 ILE A O 1
ATOM 735 N N . ARG A 1 101 ? 6.624 5.328 -10.419 1.00 91.81 101 ARG A N 1
ATOM 736 C CA . ARG A 1 101 ? 6.464 6.621 -9.733 1.00 91.81 101 ARG A CA 1
ATOM 737 C C . ARG A 1 101 ? 5.083 6.784 -9.114 1.00 91.81 101 ARG A C 1
ATOM 739 O O . ARG A 1 101 ? 4.988 7.306 -8.011 1.00 91.81 101 ARG A O 1
ATOM 746 N N . LYS A 1 102 ? 4.037 6.333 -9.806 1.00 88.94 102 LYS A N 1
ATOM 747 C CA . LYS A 1 102 ? 2.679 6.335 -9.266 1.00 88.94 102 LYS A CA 1
ATOM 748 C C . LYS A 1 102 ? 2.567 5.425 -8.042 1.00 88.94 102 LYS A C 1
ATOM 750 O O . LYS A 1 102 ? 2.097 5.884 -7.015 1.00 88.94 102 LYS A O 1
ATOM 755 N N . ALA A 1 103 ? 3.081 4.198 -8.119 1.00 87.31 103 ALA A N 1
ATOM 756 C CA . ALA A 1 103 ? 3.091 3.275 -6.986 1.00 87.31 103 ALA A CA 1
ATOM 757 C C . ALA A 1 103 ? 3.842 3.845 -5.769 1.00 87.31 103 ALA A C 1
ATOM 759 O O . ALA A 1 103 ? 3.377 3.708 -4.644 1.00 87.31 103 ALA A O 1
ATOM 760 N N . LEU A 1 104 ? 4.967 4.533 -5.989 1.00 88.25 104 LEU A N 1
ATOM 761 C CA . LEU A 1 104 ? 5.709 5.217 -4.926 1.00 88.25 104 LEU A CA 1
ATOM 762 C C . LEU A 1 104 ? 4.939 6.405 -4.335 1.00 88.25 104 LEU A C 1
ATOM 764 O O . LEU A 1 104 ? 4.999 6.621 -3.130 1.00 88.25 104 LEU A O 1
ATOM 768 N N . ALA A 1 105 ? 4.223 7.171 -5.161 1.00 88.19 105 ALA A N 1
ATOM 769 C CA . ALA A 1 105 ? 3.386 8.272 -4.689 1.00 88.19 105 ALA A CA 1
ATOM 770 C C . ALA A 1 105 ? 2.197 7.760 -3.860 1.00 88.19 105 ALA A C 1
ATOM 772 O O . ALA A 1 105 ? 1.918 8.304 -2.795 1.00 88.19 105 ALA A O 1
ATOM 773 N N . ASP A 1 106 ? 1.553 6.683 -4.313 1.00 85.75 106 ASP A N 1
ATOM 774 C CA . ASP A 1 106 ? 0.460 6.028 -3.592 1.00 85.75 106 ASP A CA 1
ATOM 775 C C . ASP A 1 106 ? 0.958 5.445 -2.255 1.00 85.75 106 ASP A C 1
ATOM 777 O O . ASP A 1 106 ? 0.286 5.569 -1.235 1.00 85.75 106 ASP A O 1
ATOM 781 N N . LEU A 1 107 ? 2.170 4.876 -2.239 1.00 84.62 107 LEU A N 1
ATOM 782 C CA . LEU A 1 107 ? 2.823 4.379 -1.027 1.00 84.62 107 LEU A CA 1
ATOM 783 C C . LEU A 1 107 ? 3.159 5.512 -0.045 1.00 84.62 107 LEU A C 1
ATOM 785 O O . LEU A 1 107 ? 2.914 5.387 1.148 1.00 84.62 107 LEU A O 1
ATOM 789 N N . ALA A 1 108 ? 3.689 6.633 -0.537 1.00 82.50 108 ALA A N 1
ATOM 790 C CA . ALA A 1 108 ? 3.996 7.800 0.290 1.00 82.50 108 ALA A CA 1
ATOM 791 C C . ALA A 1 108 ? 2.736 8.487 0.846 1.00 82.50 108 ALA A C 1
ATOM 793 O O . ALA A 1 108 ? 2.796 9.135 1.888 1.00 82.50 108 ALA A O 1
ATOM 794 N N . GLY A 1 109 ? 1.601 8.356 0.155 1.00 80.69 109 GLY A N 1
ATOM 795 C CA . GLY A 1 109 ? 0.305 8.859 0.606 1.00 80.69 109 GLY A CA 1
ATOM 796 C C . GLY A 1 109 ? -0.390 7.967 1.637 1.00 80.69 109 GLY A C 1
ATOM 797 O O . GLY A 1 109 ? -1.428 8.364 2.170 1.00 80.69 109 GLY A O 1
ATOM 798 N N . LEU A 1 110 ? 0.142 6.773 1.919 1.00 82.50 110 LEU A N 1
ATOM 799 C CA . LEU A 1 110 ? -0.492 5.839 2.835 1.00 82.50 110 LEU A CA 1
ATOM 800 C C . LEU A 1 110 ? -0.218 6.234 4.296 1.00 82.50 110 LEU A C 1
ATOM 802 O O . LEU A 1 110 ? 0.914 6.502 4.704 1.00 82.50 110 LEU A O 1
ATOM 806 N N . ALA A 1 111 ? -1.294 6.302 5.082 1.00 78.25 111 ALA A N 1
ATOM 807 C CA . ALA A 1 111 ? -1.227 6.679 6.486 1.00 78.25 111 ALA A CA 1
ATOM 808 C C . ALA A 1 111 ? -0.412 5.659 7.286 1.00 78.25 111 ALA A C 1
ATOM 810 O O . ALA A 1 111 ? -0.490 4.459 7.033 1.00 78.25 111 ALA A O 1
ATOM 811 N N . ASP A 1 112 ? 0.333 6.162 8.267 1.00 75.81 112 ASP A N 1
ATOM 812 C CA . ASP A 1 112 ? 1.090 5.351 9.227 1.00 75.81 112 ASP A CA 1
ATOM 813 C C . ASP A 1 112 ? 2.177 4.435 8.625 1.00 75.81 112 ASP A C 1
ATOM 815 O O . ASP A 1 112 ? 2.712 3.549 9.275 1.00 75.81 112 ASP A O 1
ATOM 819 N N . MET A 1 113 ? 2.593 4.714 7.389 1.00 80.75 113 MET A N 1
ATOM 820 C CA . MET A 1 113 ? 3.712 4.053 6.697 1.00 80.75 113 MET A CA 1
ATOM 821 C C . MET A 1 113 ? 5.093 4.262 7.335 1.00 80.75 113 MET A C 1
ATOM 823 O O . MET A 1 113 ? 6.066 3.635 6.922 1.00 80.75 113 MET A O 1
ATOM 827 N N . HIS A 1 114 ? 5.208 5.212 8.264 1.00 79.75 114 HIS A N 1
ATOM 828 C CA . HIS A 1 114 ? 6.472 5.581 8.901 1.00 79.75 114 HIS A CA 1
ATOM 829 C C . HIS A 1 114 ? 6.717 4.827 10.213 1.00 79.75 114 HIS A C 1
ATOM 831 O O . HIS A 1 114 ? 7.825 4.910 10.739 1.00 79.75 114 HIS A O 1
ATOM 837 N N . ARG A 1 115 ? 5.707 4.117 10.735 1.00 79.75 115 ARG A N 1
ATOM 838 C CA . ARG A 1 115 ? 5.821 3.279 11.930 1.00 79.75 115 ARG A CA 1
ATOM 839 C C . ARG A 1 115 ? 6.067 1.825 11.553 1.00 79.75 115 ARG A C 1
ATOM 841 O O . ARG A 1 115 ? 5.561 1.330 10.548 1.00 79.75 115 ARG A O 1
ATOM 848 N N . GLY A 1 116 ? 6.863 1.149 12.377 1.00 87.25 116 GLY A N 1
ATOM 849 C CA . GLY A 1 116 ? 7.080 -0.290 12.275 1.00 87.25 116 GLY A CA 1
ATOM 850 C C . GLY A 1 116 ? 5.944 -1.100 12.903 1.00 87.25 116 GLY A C 1
ATOM 851 O O . GLY A 1 116 ? 5.211 -0.605 13.758 1.00 87.25 116 GLY A O 1
ATOM 852 N N . VAL A 1 117 ? 5.849 -2.375 12.512 1.00 88.75 117 VAL A N 1
ATOM 853 C CA . VAL A 1 117 ? 4.882 -3.334 13.080 1.00 88.75 117 VAL A CA 1
ATOM 854 C C . VAL A 1 117 ? 5.090 -3.502 14.586 1.00 88.75 117 VAL A C 1
ATOM 856 O O . VAL A 1 117 ? 4.120 -3.526 15.331 1.00 88.75 117 VAL A O 1
ATOM 859 N N . GLU A 1 118 ? 6.341 -3.539 15.048 1.00 89.75 118 GLU A N 1
ATOM 860 C CA . GLU A 1 118 ? 6.671 -3.688 16.473 1.00 89.75 118 GLU A CA 1
ATOM 861 C C . GLU A 1 118 ? 6.081 -2.550 17.323 1.00 89.75 118 GLU A C 1
ATOM 863 O O . GLU A 1 118 ? 5.446 -2.797 18.345 1.00 89.75 118 GLU A O 1
ATOM 868 N N . GLU A 1 119 ? 6.206 -1.299 16.866 1.00 90.62 119 GLU A N 1
ATOM 869 C CA . GLU A 1 119 ? 5.620 -0.144 17.560 1.00 90.62 119 GLU A CA 1
ATOM 870 C C . GLU A 1 119 ? 4.089 -0.218 17.599 1.00 90.62 119 GLU A C 1
ATOM 872 O O . GLU A 1 119 ? 3.470 0.123 18.608 1.00 90.62 119 GLU A O 1
ATOM 877 N N . GLN A 1 120 ? 3.470 -0.667 16.503 1.00 89.00 120 GLN A N 1
ATOM 878 C CA . GLN A 1 120 ? 2.021 -0.847 16.431 1.00 89.00 120 GLN A CA 1
ATOM 879 C C . GLN A 1 120 ? 1.550 -1.953 17.385 1.00 89.00 120 GLN A C 1
ATOM 881 O O . GLN A 1 120 ? 0.528 -1.794 18.051 1.00 89.00 120 GLN A O 1
ATOM 886 N N . GLU A 1 121 ? 2.293 -3.054 17.501 1.00 93.12 121 GLU A N 1
ATOM 887 C CA . GLU A 1 121 ? 1.997 -4.142 18.439 1.00 93.12 121 GLU A CA 1
ATOM 888 C C . GLU A 1 121 ? 2.099 -3.686 19.902 1.00 93.12 121 GLU A C 1
ATOM 890 O O . GLU A 1 121 ? 1.231 -4.012 20.720 1.00 93.12 121 GLU A O 1
ATOM 895 N N . GLU A 1 122 ? 3.114 -2.888 20.242 1.00 94.31 122 GLU A N 1
ATOM 896 C CA . GLU A 1 122 ? 3.236 -2.280 21.570 1.00 94.31 122 GLU A CA 1
ATOM 897 C C . GLU A 1 122 ? 2.060 -1.346 21.883 1.00 94.31 122 GLU A C 1
ATOM 899 O O . GLU A 1 122 ? 1.492 -1.401 22.980 1.00 94.31 122 GLU A O 1
ATOM 904 N N . GLU A 1 123 ? 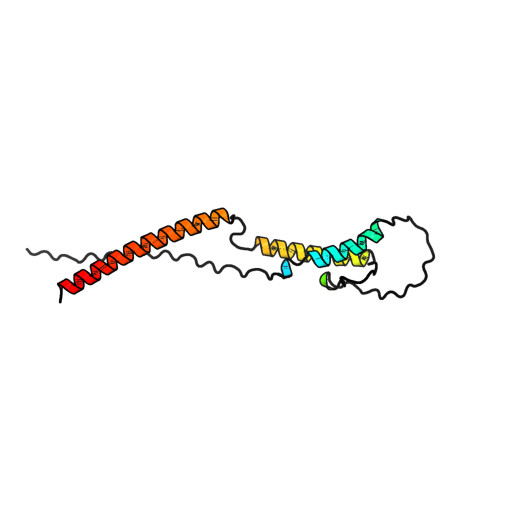1.652 -0.519 20.919 1.00 90.38 123 GLU A N 1
ATOM 905 C CA . GLU A 1 123 ? 0.494 0.360 21.063 1.00 90.38 123 GLU A CA 1
ATOM 906 C C . GLU A 1 123 ? -0.800 -0.435 21.266 1.00 90.38 123 GLU A C 1
ATOM 908 O O . GLU A 1 123 ? -1.554 -0.142 22.199 1.00 90.38 123 GLU A O 1
ATOM 913 N N . ILE A 1 124 ? -1.036 -1.473 20.459 1.00 92.94 124 ILE A N 1
ATOM 914 C CA . ILE A 1 124 ? -2.194 -2.363 20.601 1.00 92.94 124 ILE A CA 1
ATOM 915 C C . ILE A 1 124 ? -2.232 -2.944 22.012 1.00 92.94 124 ILE A C 1
ATOM 917 O O . ILE A 1 124 ? -3.256 -2.843 22.686 1.00 92.94 124 ILE A O 1
ATOM 921 N N . LYS A 1 125 ? -1.106 -3.461 22.510 1.00 96.56 125 LYS A N 1
ATOM 922 C CA . LYS A 1 125 ? -1.018 -4.014 23.865 1.00 96.56 125 LYS A CA 1
ATOM 923 C C . LYS A 1 125 ? -1.377 -2.980 24.936 1.00 96.56 125 LYS A C 1
ATOM 925 O O . LYS A 1 125 ? -2.146 -3.271 25.854 1.00 96.56 125 LYS A O 1
ATOM 930 N N . MET A 1 126 ? -0.864 -1.754 24.822 1.00 95.50 126 MET A N 1
ATOM 931 C CA . MET A 1 126 ? -1.213 -0.675 25.752 1.00 95.50 126 MET A CA 1
ATOM 932 C C . MET A 1 126 ? -2.704 -0.313 25.694 1.00 95.50 126 MET A C 1
ATOM 934 O O . MET A 1 126 ? -3.326 -0.052 26.733 1.00 95.50 126 MET A O 1
ATOM 938 N N . LEU A 1 127 ? -3.285 -0.276 24.493 1.00 96.56 127 LEU A N 1
ATOM 939 C CA . LEU A 1 127 ? -4.701 0.013 24.282 1.00 96.56 127 LEU A CA 1
ATOM 940 C C . LEU A 1 127 ? -5.589 -1.094 24.857 1.00 96.56 127 LEU A C 1
ATOM 942 O O . LEU A 1 127 ? -6.569 -0.792 25.540 1.00 96.56 127 LEU A O 1
ATOM 946 N N . GLU A 1 128 ? -5.230 -2.358 24.658 1.00 97.12 128 GLU A N 1
ATOM 947 C CA . GLU A 1 128 ? -5.925 -3.510 25.232 1.00 97.12 128 GLU A CA 1
ATOM 948 C C . GLU A 1 128 ? -5.904 -3.480 26.765 1.00 97.12 128 GLU A C 1
ATOM 950 O O . GLU A 1 128 ? -6.953 -3.628 27.404 1.00 97.12 128 GLU A O 1
ATOM 955 N N . ASP A 1 129 ? -4.752 -3.181 27.370 1.00 97.50 129 ASP A N 1
ATOM 956 C CA . ASP A 1 129 ? -4.625 -3.000 28.819 1.00 97.50 129 ASP A CA 1
ATOM 957 C C . ASP A 1 129 ? -5.509 -1.853 29.331 1.00 97.50 129 ASP A C 1
ATOM 959 O O . ASP A 1 129 ? -6.140 -1.947 30.391 1.00 97.50 129 ASP A O 1
ATOM 963 N N . LYS A 1 130 ? -5.587 -0.749 28.581 1.00 96.94 130 LYS A N 1
ATOM 964 C CA . LYS A 1 130 ? -6.463 0.381 28.910 1.00 96.94 130 LYS A CA 1
ATOM 965 C C . LYS A 1 130 ? -7.937 -0.016 28.837 1.00 96.94 130 LYS A C 1
ATOM 967 O O . LYS A 1 130 ? -8.684 0.290 29.768 1.00 96.94 130 LYS A O 1
ATOM 972 N N . ILE A 1 131 ? -8.346 -0.728 27.787 1.00 96.56 131 ILE A N 1
ATOM 973 C CA . ILE A 1 131 ? -9.713 -1.239 27.622 1.00 96.56 131 ILE A CA 1
ATOM 974 C C . ILE A 1 131 ? -10.068 -2.185 28.768 1.00 96.56 131 ILE A C 1
ATOM 976 O O . ILE A 1 131 ? -11.161 -2.090 29.327 1.00 96.56 131 ILE A O 1
ATOM 980 N N . LYS A 1 132 ? -9.148 -3.069 29.166 1.00 97.69 132 LYS A N 1
ATOM 981 C CA . LYS A 1 132 ? -9.351 -3.982 30.293 1.00 97.69 132 LYS A CA 1
ATOM 982 C C . LYS A 1 132 ? -9.644 -3.219 31.585 1.00 97.69 132 LYS A C 1
ATOM 984 O O . LYS A 1 132 ? -10.665 -3.473 32.220 1.00 97.69 132 LYS A O 1
ATOM 989 N N . ARG A 1 133 ? -8.813 -2.230 31.932 1.00 96.38 133 ARG A N 1
ATOM 990 C CA . ARG A 1 133 ? -9.028 -1.392 33.127 1.00 96.38 133 ARG A CA 1
ATOM 991 C C . ARG A 1 133 ? -10.361 -0.647 33.071 1.00 96.38 133 ARG A C 1
ATOM 993 O O . ARG A 1 133 ? -11.080 -0.590 34.064 1.00 96.38 133 ARG A O 1
ATOM 1000 N N . GLN A 1 134 ? -10.717 -0.093 31.913 1.00 96.62 134 GLN A N 1
ATOM 1001 C CA . GLN A 1 134 ? -11.995 0.601 31.736 1.00 96.62 134 GLN A CA 1
ATOM 1002 C C . GLN A 1 134 ? -13.187 -0.342 31.937 1.00 96.62 134 GLN A C 1
ATOM 1004 O O . GLN A 1 134 ? -14.136 0.017 32.632 1.00 96.62 134 GLN A O 1
ATOM 1009 N N . LYS A 1 135 ? -13.121 -1.565 31.398 1.00 95.75 135 LYS A N 1
ATOM 1010 C CA . LYS A 1 135 ? -14.144 -2.596 31.617 1.00 95.75 135 LYS A CA 1
ATOM 1011 C C . LYS A 1 135 ? -14.273 -2.977 33.093 1.00 95.75 135 LYS A C 1
ATOM 1013 O O . LYS A 1 135 ? -15.391 -3.115 33.574 1.00 95.75 135 LYS A O 1
ATOM 1018 N N . GLU A 1 136 ? -13.165 -3.095 33.824 1.00 97.25 136 GLU A N 1
ATOM 1019 C CA . GLU A 1 136 ? -13.186 -3.378 35.267 1.00 97.25 136 GLU A CA 1
ATOM 1020 C C . GLU A 1 136 ? -13.860 -2.260 36.073 1.00 97.25 136 GLU A C 1
ATOM 1022 O O . GLU A 1 136 ? -14.663 -2.537 36.964 1.00 97.25 136 GLU A O 1
ATOM 1027 N N . VAL A 1 137 ? -13.575 -0.993 35.755 1.00 96.69 137 VAL A N 1
ATOM 1028 C CA . VAL A 1 137 ? -14.229 0.153 36.408 1.00 96.69 137 VAL A CA 1
ATOM 1029 C C . VAL A 1 137 ? -15.728 0.155 36.121 1.00 96.69 137 VAL A C 1
ATOM 1031 O O . VAL A 1 137 ? -16.523 0.290 37.048 1.00 96.69 137 VAL A O 1
ATOM 1034 N N . LEU A 1 138 ? -16.126 -0.049 34.864 1.00 96.31 138 LEU A N 1
ATOM 1035 C CA . LEU A 1 138 ? -17.539 -0.122 34.486 1.00 96.31 138 LEU A CA 1
ATOM 1036 C C . LEU A 1 138 ? -18.264 -1.276 35.187 1.00 96.31 138 LEU A C 1
ATOM 1038 O O . LEU A 1 138 ? -19.384 -1.089 35.651 1.00 96.31 138 LEU A O 1
ATOM 1042 N N . ALA A 1 139 ? -17.620 -2.436 35.331 1.00 95.94 139 ALA A N 1
ATOM 1043 C CA . ALA A 1 139 ? -18.185 -3.566 36.065 1.00 95.94 139 ALA A CA 1
ATOM 1044 C C . ALA A 1 139 ? -18.414 -3.237 37.550 1.00 95.94 139 ALA A C 1
ATOM 1046 O O . ALA A 1 139 ? -19.458 -3.578 38.102 1.00 95.94 139 ALA A O 1
ATOM 1047 N N . ARG A 1 140 ? -17.476 -2.526 38.192 1.00 94.81 140 ARG A N 1
ATOM 1048 C CA . ARG A 1 140 ? -17.633 -2.071 39.585 1.00 94.81 140 ARG A CA 1
ATOM 1049 C C . ARG A 1 140 ? -18.771 -1.066 39.733 1.00 94.81 140 ARG A C 1
ATOM 1051 O O . ARG A 1 140 ? -19.563 -1.186 40.659 1.00 94.81 140 ARG A O 1
ATOM 1058 N N . LEU A 1 141 ? -18.868 -0.100 38.820 1.00 94.81 141 LEU A N 1
ATOM 1059 C CA . LEU A 1 141 ? -19.956 0.882 38.826 1.00 94.81 141 LEU A CA 1
ATOM 1060 C C . LEU A 1 141 ? -21.320 0.217 38.608 1.00 94.81 141 LEU A C 1
ATOM 1062 O O . LEU A 1 141 ? -22.282 0.575 39.280 1.00 94.81 141 LEU A O 1
ATOM 1066 N N . ALA A 1 142 ? -21.396 -0.775 37.718 1.00 93.25 142 ALA A N 1
ATOM 1067 C CA . ALA A 1 142 ? -22.612 -1.550 37.499 1.00 93.25 142 ALA A CA 1
ATOM 1068 C C . ALA A 1 142 ? -23.025 -2.341 38.752 1.00 93.25 142 ALA A C 1
ATOM 1070 O O . ALA A 1 142 ? -24.198 -2.332 39.109 1.00 93.25 142 ALA A O 1
ATOM 1071 N N . ALA A 1 143 ? -22.073 -2.971 39.450 1.00 93.62 143 ALA A N 1
ATOM 1072 C CA . ALA A 1 143 ? -22.353 -3.695 40.690 1.00 93.62 143 ALA A CA 1
ATOM 1073 C C . ALA A 1 143 ? -22.892 -2.774 41.799 1.00 93.62 143 ALA A C 1
ATOM 1075 O O . ALA A 1 143 ? -23.888 -3.104 42.435 1.00 93.62 143 ALA A O 1
ATOM 1076 N N . LEU A 1 144 ? -22.286 -1.594 41.979 1.00 91.81 144 LEU A N 1
ATOM 1077 C CA . LEU A 1 144 ? -22.749 -0.600 42.955 1.00 91.81 144 LEU A CA 1
ATOM 1078 C C . LEU A 1 144 ? -24.164 -0.091 42.640 1.00 91.81 144 LEU A C 1
ATOM 1080 O O . LEU A 1 144 ? -24.967 0.100 43.547 1.00 91.81 144 LEU A O 1
ATOM 1084 N N . ALA A 1 145 ? -24.486 0.105 41.359 1.00 91.50 145 ALA A N 1
ATOM 1085 C CA . ALA A 1 145 ? -25.819 0.537 40.944 1.00 91.50 145 ALA A CA 1
ATOM 1086 C C . ALA A 1 145 ? -26.906 -0.527 41.197 1.00 91.50 145 ALA A C 1
ATOM 1088 O O . ALA A 1 145 ? -28.060 -0.178 41.442 1.00 91.50 145 ALA A O 1
ATOM 1089 N N . GLU A 1 146 ? -26.561 -1.816 41.133 1.00 89.88 146 GLU A N 1
ATOM 1090 C CA . GLU A 1 146 ? -27.489 -2.904 41.466 1.00 89.88 146 GLU A CA 1
ATOM 1091 C C . GLU A 1 146 ? -27.673 -3.066 42.984 1.00 89.88 146 GLU A C 1
ATOM 1093 O O . GLU A 1 146 ? -28.792 -3.303 43.440 1.00 89.88 146 GLU A O 1
ATOM 1098 N N . GLU A 1 147 ? -26.619 -2.856 43.779 1.00 84.69 147 GLU A N 1
ATOM 1099 C CA . GLU A 1 147 ? -26.710 -2.851 45.246 1.00 84.69 147 GLU A CA 1
ATOM 1100 C C . GLU A 1 147 ? -27.639 -1.729 45.750 1.00 84.69 147 GLU A C 1
ATOM 1102 O O . GLU A 1 147 ? -28.541 -1.986 46.551 1.00 84.69 147 GLU A O 1
ATOM 1107 N N . ASP A 1 148 ? -27.516 -0.517 45.201 1.00 85.31 148 ASP A N 1
ATOM 1108 C CA . ASP A 1 148 ? -28.350 0.642 45.563 1.00 85.31 148 ASP A CA 1
ATOM 1109 C C . ASP A 1 148 ? -29.844 0.433 45.225 1.00 85.31 148 ASP A C 1
ATOM 1111 O O . ASP A 1 148 ? -30.737 0.761 46.016 1.00 85.31 148 ASP A O 1
ATOM 1115 N N . LYS A 1 149 ? -30.147 -0.218 44.090 1.00 77.62 149 LYS A N 1
ATOM 1116 C CA . LYS A 1 149 ? -31.525 -0.625 43.750 1.00 77.62 149 LYS A CA 1
ATOM 1117 C C . LYS A 1 149 ? -32.082 -1.662 44.718 1.00 77.62 149 LYS A C 1
ATOM 1119 O O . LYS A 1 149 ? -33.256 -1.579 45.067 1.00 77.62 149 LYS A O 1
ATOM 1124 N N . SER A 1 150 ? -31.266 -2.628 45.141 1.00 76.31 150 SER A N 1
ATOM 1125 C CA . SER A 1 150 ? -31.701 -3.676 46.071 1.00 76.31 150 SER A CA 1
ATOM 1126 C C . SER A 1 150 ? -31.956 -3.160 47.492 1.00 76.31 150 SER A C 1
ATOM 1128 O O . SER A 1 150 ? -32.754 -3.752 48.207 1.00 76.31 150 SER A O 1
ATOM 1130 N N . SER A 1 151 ? -31.333 -2.043 47.890 1.00 73.50 151 SER A N 1
ATOM 1131 C CA . SER A 1 151 ? -31.554 -1.423 49.205 1.00 73.50 151 SER A CA 1
ATOM 1132 C C . SER A 1 151 ? -32.770 -0.489 49.260 1.00 73.50 151 SER A C 1
ATOM 1134 O O . SER A 1 151 ? -33.156 -0.075 50.354 1.00 73.50 151 SER A O 1
ATOM 1136 N N . THR A 1 152 ? -33.350 -0.121 48.112 1.00 66.69 152 THR A N 1
ATOM 1137 C CA . THR A 1 152 ? -34.455 0.856 48.024 1.00 66.69 152 THR A CA 1
ATOM 1138 C C . THR A 1 152 ? -35.811 0.203 47.690 1.00 66.69 152 THR A C 1
ATOM 1140 O O . THR A 1 152 ? -36.825 0.900 47.633 1.00 66.69 152 THR A O 1
ATOM 1143 N N . GLY A 1 153 ? -35.849 -1.118 47.467 1.00 51.31 153 GLY A N 1
ATOM 1144 C CA . GLY A 1 153 ? -37.070 -1.909 47.238 1.00 51.31 153 GLY A CA 1
ATOM 1145 C C . GLY A 1 153 ? -37.468 -2.731 48.455 1.00 51.31 153 GLY A C 1
ATOM 1146 O O . GLY A 1 153 ? -38.690 -2.836 48.700 1.00 51.31 153 GLY A O 1
#

InterPro domains:
  IPR011425 Mediator of RNA polymerase II transcription subunit 9 [PF07544] (81-142)

Sequence (153 aa):
MSSNATPTTTTAPPLNPTPTTAQPPLPPAQTFDILPPLHALLSRLEPSLNVYTPDTSAAIPPNNAPHTPVTSASALPSSAPQQLDYKDTAVAAQFLKSRIRKALADLAGLADMHRGVEEQEEEIKMLEDKIKRQKEVLARLAALAEEDKSSTG

Radius of gyration: 34.03 Å; Cα contacts (8 Å, |Δi|>4): 54; chains: 1; bounding box: 66×44×106 Å